Protein AF-A0A3B9KE21-F1 (afdb_monomer_lite)

Structure (mmCIF, N/CA/C/O backbone):
data_AF-A0A3B9KE21-F1
#
_entry.id   AF-A0A3B9KE21-F1
#
loop_
_atom_site.group_PDB
_atom_site.id
_atom_site.type_symbol
_atom_site.label_atom_id
_atom_site.label_alt_id
_atom_site.label_comp_id
_atom_site.label_asym_id
_atom_site.label_entity_id
_atom_site.label_seq_id
_atom_site.pdbx_PDB_ins_code
_atom_site.Cartn_x
_atom_site.Cartn_y
_atom_site.Cartn_z
_atom_site.occupancy
_atom_site.B_iso_or_equiv
_atom_site.auth_seq_id
_atom_site.auth_comp_id
_atom_site.auth_asym_id
_atom_site.auth_atom_id
_atom_site.pdbx_PDB_model_num
ATOM 1 N N . PHE A 1 1 ? -5.328 12.558 6.233 1.00 88.75 1 PHE A N 1
ATOM 2 C CA . PHE A 1 1 ? -4.759 12.946 4.929 1.00 88.75 1 PHE A CA 1
ATOM 3 C C . PHE A 1 1 ? -5.876 12.879 3.906 1.00 88.75 1 PHE A C 1
ATOM 5 O O . PHE A 1 1 ? -6.616 11.904 3.931 1.00 88.75 1 PHE A O 1
ATOM 12 N N . GLU A 1 2 ? -6.044 13.913 3.086 1.00 97.19 2 GLU A N 1
ATOM 13 C CA . GLU A 1 2 ? -6.997 13.903 1.967 1.00 97.19 2 GLU A CA 1
ATOM 14 C C . GLU A 1 2 ? -6.308 13.337 0.716 1.00 97.19 2 GLU A C 1
ATOM 16 O O . GLU A 1 2 ? -5.104 13.527 0.538 1.00 97.19 2 GLU A O 1
ATOM 21 N N . GLY A 1 3 ? -7.045 12.614 -0.130 1.00 95.56 3 GLY A N 1
ATOM 22 C CA . GLY A 1 3 ? -6.508 11.934 -1.311 1.00 95.56 3 GLY A CA 1
ATOM 23 C C . GLY A 1 3 ? -7.588 11.635 -2.349 1.00 95.56 3 GLY A C 1
ATOM 24 O O . GLY A 1 3 ? -8.754 11.971 -2.155 1.00 95.56 3 GLY A O 1
ATOM 25 N N . THR A 1 4 ? -7.197 11.012 -3.462 1.00 97.00 4 THR A N 1
ATOM 26 C CA . THR A 1 4 ? -8.111 10.610 -4.547 1.00 97.00 4 THR A CA 1
ATOM 27 C C . THR A 1 4 ? -8.195 9.087 -4.618 1.00 97.00 4 THR A C 1
ATOM 29 O O . THR A 1 4 ? -7.162 8.418 -4.603 1.00 97.00 4 THR A O 1
ATOM 32 N N . SER A 1 5 ? -9.411 8.537 -4.686 1.00 96.31 5 SER A N 1
ATOM 33 C CA . SER A 1 5 ? -9.627 7.094 -4.850 1.00 96.31 5 SER A CA 1
ATOM 34 C C . SER A 1 5 ? -9.269 6.643 -6.269 1.00 96.31 5 SER A C 1
ATOM 36 O O . SER A 1 5 ? -9.593 7.319 -7.244 1.00 96.31 5 SER A O 1
ATOM 38 N N . PHE A 1 6 ? -8.608 5.492 -6.378 1.00 95.88 6 PHE A N 1
ATOM 39 C CA . PHE A 1 6 ? -8.338 4.797 -7.645 1.00 95.88 6 PHE A CA 1
ATOM 40 C C . PHE A 1 6 ? -8.739 3.312 -7.600 1.00 95.88 6 PHE A C 1
ATOM 42 O O . PHE A 1 6 ? -8.581 2.594 -8.586 1.00 95.88 6 PHE A O 1
ATOM 49 N N . GLY A 1 7 ? -9.193 2.838 -6.437 1.00 94.56 7 GLY A N 1
ATOM 50 C CA . GLY A 1 7 ? -9.428 1.430 -6.145 1.00 94.56 7 GLY A CA 1
ATOM 51 C C . GLY A 1 7 ? -10.895 1.153 -5.839 1.00 94.56 7 GLY A C 1
ATOM 52 O O . GLY A 1 7 ? -11.798 1.620 -6.525 1.00 94.56 7 GLY A O 1
ATOM 53 N N . TYR A 1 8 ? -11.137 0.348 -4.809 1.00 95.50 8 TYR A N 1
ATOM 54 C CA . TYR A 1 8 ? -12.489 -0.018 -4.407 1.00 95.50 8 TYR A CA 1
ATOM 55 C C . TYR A 1 8 ? -13.183 1.103 -3.617 1.00 95.50 8 TYR A C 1
ATOM 57 O O . TYR A 1 8 ? -12.661 1.577 -2.611 1.00 95.50 8 TYR A O 1
ATOM 65 N N . GLU A 1 9 ? -14.396 1.476 -4.032 1.00 95.88 9 GLU A N 1
ATOM 66 C CA . GLU A 1 9 ? -15.183 2.589 -3.474 1.00 95.88 9 GLU A CA 1
ATOM 67 C C . GLU A 1 9 ? -15.916 2.225 -2.169 1.00 95.88 9 GLU A C 1
ATOM 69 O O . GLU A 1 9 ? -17.146 2.291 -2.081 1.00 95.88 9 GLU A O 1
ATOM 74 N N . ARG A 1 10 ? -15.172 1.797 -1.140 1.00 95.88 10 ARG A N 1
ATOM 75 C CA . ARG A 1 10 ? -15.683 1.608 0.230 1.00 95.88 10 ARG A CA 1
ATOM 76 C C . ARG A 1 10 ? -14.613 1.876 1.281 1.00 95.88 10 ARG A C 1
ATOM 78 O O . ARG A 1 10 ? -13.425 1.661 1.060 1.00 95.88 10 ARG A O 1
ATOM 85 N N . ALA A 1 11 ? -15.063 2.273 2.469 1.00 95.94 11 ALA A N 1
ATOM 86 C CA . ALA A 1 11 ? -14.191 2.410 3.627 1.00 95.94 11 ALA A CA 1
ATOM 87 C C . ALA A 1 11 ? -13.658 1.042 4.087 1.00 95.94 11 ALA A C 1
ATOM 89 O O . ALA A 1 11 ? -14.404 0.064 4.145 1.00 95.94 11 ALA A O 1
ATOM 90 N N . SER A 1 12 ? -12.376 1.007 4.448 1.00 94.75 12 SER A N 1
ATOM 91 C CA . SER A 1 12 ? -11.693 -0.140 5.054 1.00 94.75 12 SER A CA 1
ATOM 92 C C . SER A 1 12 ? -10.942 0.318 6.304 1.00 94.75 12 SER A C 1
ATOM 94 O O . SER A 1 12 ? -10.530 1.475 6.387 1.00 94.75 12 SER A O 1
ATOM 96 N N . ALA A 1 13 ? -10.771 -0.578 7.273 1.00 97.00 13 ALA A N 1
ATOM 97 C CA . ALA A 1 13 ? -10.020 -0.328 8.501 1.00 97.00 13 ALA A CA 1
ATOM 98 C C . ALA A 1 13 ? -8.933 -1.397 8.673 1.00 97.00 13 ALA A C 1
ATOM 100 O O . ALA A 1 13 ? -9.136 -2.544 8.279 1.00 97.00 13 ALA A O 1
ATOM 101 N N . GLY A 1 14 ? -7.800 -1.017 9.262 1.00 96.62 14 GLY A N 1
ATOM 102 C CA . GLY A 1 14 ? -6.646 -1.890 9.460 1.00 96.62 14 GLY A CA 1
ATOM 103 C C . GLY A 1 14 ? -5.484 -1.160 10.130 1.00 96.62 14 GLY A C 1
ATOM 104 O O . GLY A 1 14 ? -5.548 0.052 10.350 1.00 96.62 14 GLY A O 1
ATOM 105 N N . GLU A 1 15 ? -4.426 -1.895 10.460 1.00 98.12 15 GLU A N 1
ATOM 106 C CA . GLU A 1 15 ? -3.181 -1.314 10.977 1.00 98.12 15 GLU A CA 1
ATOM 107 C C . GLU A 1 15 ? -2.432 -0.590 9.852 1.00 98.12 15 GLU A C 1
ATOM 109 O O . GLU A 1 15 ? -2.20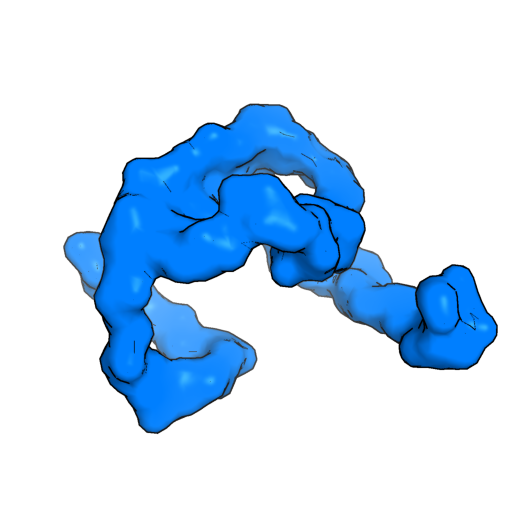0 -1.162 8.791 1.00 98.12 15 GLU A O 1
ATOM 114 N N . VAL A 1 16 ? -2.047 0.669 10.067 1.00 97.50 16 VAL A N 1
ATOM 115 C CA . VAL A 1 16 ? -1.275 1.429 9.075 1.00 97.50 16 VAL A CA 1
ATOM 116 C C . VAL A 1 16 ? 0.201 1.073 9.207 1.00 97.50 16 VAL A C 1
ATOM 118 O O . VAL A 1 16 ? 0.815 1.343 10.237 1.00 97.50 16 VAL A O 1
ATOM 121 N N . VAL A 1 17 ? 0.776 0.519 8.143 1.00 97.94 17 VAL A N 1
ATOM 122 C CA . VAL A 1 17 ? 2.195 0.145 8.062 1.00 97.94 17 VAL A CA 1
ATOM 123 C C . VAL A 1 17 ? 2.850 0.828 6.868 1.00 97.94 17 VAL A C 1
ATOM 125 O O . VAL A 1 17 ? 2.166 1.244 5.931 1.00 97.94 17 VAL A O 1
ATOM 128 N N . PHE A 1 18 ? 4.179 0.943 6.873 1.00 96.94 18 PHE A N 1
ATOM 129 C CA . PHE A 1 18 ? 4.925 1.452 5.72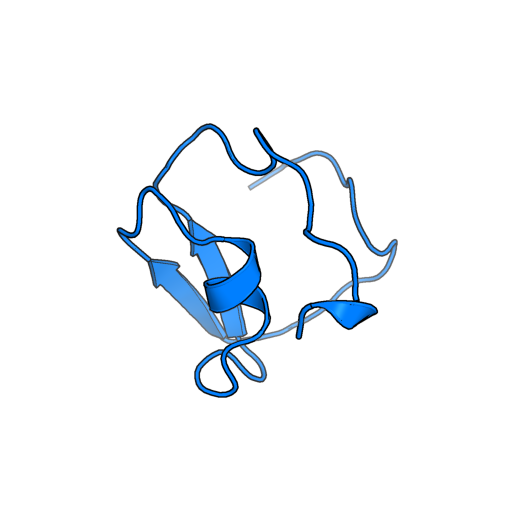3 1.00 96.94 18 PHE A CA 1
ATOM 130 C C . PHE A 1 18 ? 6.006 0.473 5.263 1.00 96.94 18 PHE A C 1
ATOM 132 O O . PHE A 1 18 ? 6.603 -0.227 6.077 1.00 96.94 18 PHE A O 1
ATOM 139 N N . SER A 1 19 ? 6.268 0.449 3.955 1.00 95.88 19 SER A N 1
ATOM 140 C CA . SER A 1 19 ? 7.330 -0.358 3.345 1.00 95.88 19 SER A CA 1
ATOM 141 C C . SER A 1 19 ? 8.271 0.512 2.520 1.00 95.88 19 SER A C 1
ATOM 143 O O . SER A 1 19 ? 7.827 1.374 1.757 1.00 95.88 19 SER A O 1
ATOM 145 N N . THR A 1 20 ? 9.574 0.259 2.669 1.00 95.81 20 THR A N 1
ATOM 146 C CA . THR A 1 20 ? 10.661 0.949 1.957 1.00 95.81 20 THR A CA 1
ATOM 147 C C . THR A 1 20 ? 11.008 0.314 0.608 1.00 95.81 20 THR A C 1
ATOM 149 O O . THR A 1 20 ? 11.956 0.740 -0.055 1.00 95.81 20 THR A O 1
ATOM 152 N N . GLY A 1 21 ? 10.245 -0.700 0.182 1.00 93.12 21 GLY A N 1
ATOM 153 C CA . GLY A 1 21 ? 10.385 -1.320 -1.131 1.00 93.12 21 GLY A CA 1
ATOM 154 C C . GLY A 1 21 ? 10.137 -0.316 -2.260 1.00 93.12 21 GLY A C 1
ATOM 155 O O . GLY A 1 21 ? 9.123 0.378 -2.282 1.00 93.12 21 GLY A O 1
ATOM 156 N N . MET A 1 22 ? 11.071 -0.240 -3.211 1.00 93.19 22 MET A N 1
ATOM 157 C CA . MET A 1 22 ? 10.953 0.627 -4.395 1.00 93.19 22 MET A CA 1
ATOM 158 C C . MET A 1 22 ? 10.344 -0.084 -5.612 1.00 93.19 22 MET A C 1
ATOM 160 O O . MET A 1 22 ? 9.977 0.561 -6.588 1.00 93.19 22 MET A O 1
ATOM 164 N N . VAL A 1 23 ? 10.258 -1.413 -5.569 1.00 91.94 23 VAL A N 1
ATOM 165 C CA . VAL A 1 23 ? 9.761 -2.288 -6.640 1.00 91.94 23 VAL A CA 1
ATOM 166 C C . VAL A 1 23 ? 8.947 -3.428 -6.024 1.00 91.94 23 VAL A C 1
ATOM 168 O O . VAL A 1 23 ? 8.960 -3.599 -4.808 1.00 91.94 23 VAL A O 1
ATOM 171 N N . GLY A 1 24 ? 8.250 -4.207 -6.852 1.00 92.44 24 GLY A N 1
ATOM 172 C CA . GLY A 1 24 ? 7.474 -5.359 -6.392 1.00 92.44 24 GLY A CA 1
ATOM 173 C C . GLY A 1 24 ? 6.207 -4.991 -5.612 1.00 92.44 24 GLY A C 1
ATOM 174 O O . GLY A 1 24 ? 5.870 -5.636 -4.616 1.00 92.44 24 GLY A O 1
ATOM 175 N N . TYR A 1 25 ? 5.513 -3.915 -6.013 1.00 94.38 25 TYR A N 1
ATOM 176 C CA . TYR A 1 25 ? 4.213 -3.582 -5.421 1.00 94.38 25 TYR A CA 1
ATOM 177 C C . TYR A 1 25 ? 3.145 -4.661 -5.666 1.00 94.38 25 TYR A C 1
ATOM 179 O O . TYR A 1 25 ? 2.324 -4.834 -4.766 1.00 94.38 25 TYR A O 1
ATOM 187 N N . PRO A 1 26 ? 3.119 -5.405 -6.796 1.00 94.50 26 PRO A N 1
ATOM 188 C CA . PRO A 1 26 ? 2.157 -6.489 -6.949 1.00 94.50 26 PRO A CA 1
ATOM 189 C C . PRO A 1 26 ? 2.375 -7.585 -5.900 1.00 94.50 26 PRO A C 1
ATOM 191 O O . PRO A 1 26 ? 1.439 -7.955 -5.201 1.00 94.50 26 PRO A O 1
ATOM 194 N N . GLU A 1 27 ? 3.623 -8.016 -5.717 1.00 93.69 27 GLU A N 1
ATOM 195 C CA . GLU A 1 27 ? 4.018 -9.036 -4.749 1.00 93.69 27 GLU A CA 1
ATOM 196 C C . GLU A 1 27 ? 3.724 -8.571 -3.320 1.00 93.69 27 GLU A C 1
ATOM 198 O O . GLU A 1 27 ? 3.126 -9.314 -2.544 1.00 93.69 27 GLU A O 1
ATOM 203 N N . SER A 1 28 ? 4.049 -7.311 -3.004 1.00 94.38 28 SER A N 1
ATOM 204 C CA . SER A 1 28 ? 3.761 -6.705 -1.698 1.00 94.38 28 SER A CA 1
ATOM 205 C C . SER A 1 28 ? 2.261 -6.676 -1.388 1.00 94.38 28 SER A C 1
ATOM 20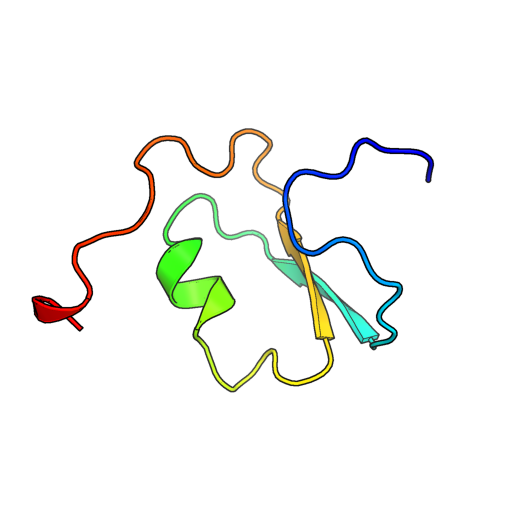7 O O . SER A 1 28 ? 1.867 -6.923 -0.258 1.00 94.38 28 SER A O 1
ATOM 209 N N . LEU A 1 29 ? 1.403 -6.395 -2.376 1.00 94.12 29 LEU A N 1
ATOM 210 C CA . LEU A 1 29 ? -0.054 -6.381 -2.189 1.00 94.12 29 LEU A CA 1
ATOM 211 C C . LEU A 1 29 ? -0.660 -7.786 -2.059 1.00 94.12 29 LEU A C 1
ATOM 213 O O . LEU A 1 29 ? -1.772 -7.925 -1.552 1.00 94.12 29 LEU A O 1
ATOM 217 N N . THR A 1 30 ? 0.049 -8.81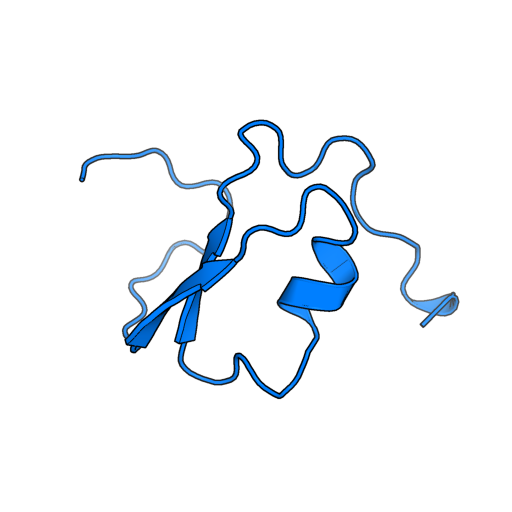6 -2.522 1.00 93.31 30 THR A N 1
ATOM 218 C CA . THR A 1 30 ? -0.383 -10.220 -2.440 1.00 93.31 30 THR A CA 1
ATOM 219 C C . THR A 1 30 ? 0.237 -10.996 -1.278 1.00 93.31 30 THR A C 1
ATOM 221 O O . THR A 1 30 ? -0.162 -12.135 -1.041 1.00 93.31 30 THR A O 1
ATOM 224 N N . ASP A 1 31 ? 1.193 -10.413 -0.552 1.00 95.38 31 ASP A N 1
ATOM 225 C CA . ASP A 1 31 ? 1.858 -11.074 0.570 1.00 95.38 31 ASP A CA 1
ATOM 226 C C . ASP A 1 31 ? 0.880 -11.239 1.758 1.00 95.38 31 ASP A C 1
ATOM 228 O O . ASP A 1 31 ? 0.356 -10.243 2.276 1.00 95.38 31 ASP A O 1
ATOM 232 N N . PRO A 1 32 ? 0.630 -12.481 2.228 1.00 95.19 32 PRO A N 1
ATOM 233 C CA . PRO A 1 32 ? -0.251 -12.753 3.365 1.00 95.19 32 PRO A CA 1
ATOM 234 C C . PRO A 1 32 ? 0.133 -12.022 4.658 1.00 95.19 32 PRO A C 1
ATOM 236 O O . PRO A 1 32 ? -0.719 -11.829 5.524 1.00 95.19 32 PRO A O 1
ATOM 239 N N . SER A 1 33 ? 1.392 -11.608 4.799 1.00 95.38 33 SER A N 1
ATOM 240 C CA . SER A 1 33 ? 1.906 -10.885 5.966 1.00 95.38 33 SER A CA 1
ATOM 241 C C . SER A 1 33 ? 1.240 -9.520 6.160 1.00 95.38 33 SER A C 1
ATOM 243 O O . SER A 1 33 ? 1.185 -9.039 7.288 1.00 95.38 33 SER A O 1
ATOM 245 N N . PHE A 1 34 ? 0.690 -8.919 5.096 1.00 95.38 34 PHE A N 1
ATOM 246 C CA . PHE A 1 34 ? -0.042 -7.647 5.161 1.00 95.38 34 PHE A CA 1
ATOM 247 C C . PHE A 1 34 ? -1.558 -7.816 5.340 1.00 95.38 34 PHE A C 1
ATOM 249 O O . PHE A 1 34 ? -2.317 -6.850 5.220 1.00 95.38 34 PHE A O 1
ATOM 256 N N . ALA A 1 35 ? -2.046 -9.030 5.614 1.00 95.31 35 ALA A N 1
ATOM 257 C CA . ALA A 1 35 ? -3.471 -9.265 5.811 1.00 95.31 35 ALA A CA 1
ATOM 258 C C . ALA A 1 35 ? -4.034 -8.394 6.953 1.00 95.31 35 ALA A C 1
ATOM 260 O O . ALA A 1 35 ? -3.569 -8.444 8.088 1.00 95.31 35 ALA A O 1
ATOM 261 N N . GLY A 1 36 ? -5.068 -7.600 6.649 1.00 95.56 36 GLY A N 1
ATOM 262 C CA . GLY A 1 36 ? -5.696 -6.686 7.614 1.00 95.56 36 GLY A CA 1
ATOM 263 C C . GLY A 1 36 ? -4.931 -5.379 7.857 1.00 95.56 36 GLY A C 1
ATOM 264 O O . GLY A 1 36 ? -5.301 -4.618 8.753 1.00 95.56 36 GLY A O 1
ATOM 265 N N . GLN A 1 37 ? -3.893 -5.100 7.068 1.00 98.12 37 GLN A N 1
ATOM 266 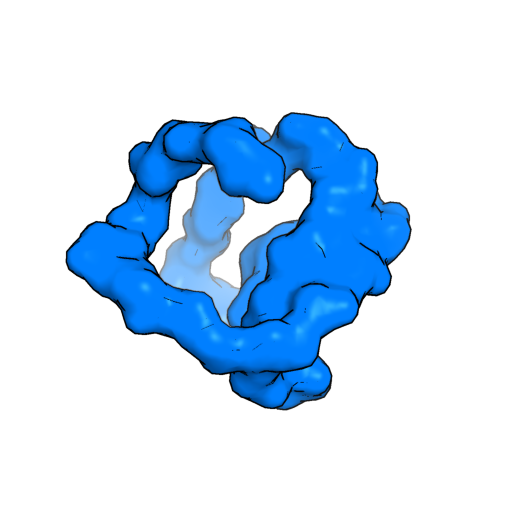C CA . GLN A 1 37 ? -3.094 -3.882 7.164 1.00 98.12 37 GLN A CA 1
ATOM 267 C C . GLN A 1 37 ? -3.371 -2.923 5.997 1.00 98.12 37 GLN A C 1
ATOM 269 O O . GLN A 1 37 ? -3.804 -3.314 4.913 1.00 98.12 37 GLN A O 1
ATOM 274 N N . ILE A 1 38 ? -3.113 -1.638 6.233 1.00 97.31 38 ILE A N 1
ATOM 275 C CA . ILE A 1 38 ? -3.141 -0.560 5.245 1.00 97.31 38 ILE A CA 1
ATOM 276 C C . ILE A 1 38 ? -1.688 -0.224 4.906 1.00 97.31 38 ILE A C 1
ATOM 278 O O . ILE A 1 38 ? -0.990 0.438 5.678 1.00 97.31 38 ILE A O 1
ATOM 282 N N . LEU A 1 39 ? -1.230 -0.703 3.749 1.00 97.00 39 LEU A N 1
ATOM 283 C CA . LEU A 1 39 ? 0.152 -0.564 3.300 1.00 97.00 39 LEU A CA 1
ATOM 284 C C . LEU A 1 39 ? 0.420 0.819 2.685 1.00 97.00 39 LEU A C 1
ATOM 286 O O . LEU A 1 39 ? -0.170 1.190 1.672 1.00 97.00 39 LEU A O 1
ATOM 290 N N . THR A 1 40 ? 1.366 1.556 3.266 1.00 97.06 40 THR A N 1
ATOM 291 C CA . THR A 1 40 ? 1.888 2.825 2.738 1.00 97.06 40 THR A CA 1
ATOM 292 C C . THR A 1 40 ? 3.247 2.593 2.082 1.00 97.06 40 THR A C 1
ATOM 294 O O . THR A 1 40 ? 4.239 2.304 2.751 1.00 97.06 40 THR A O 1
ATOM 297 N N . LEU A 1 41 ? 3.321 2.723 0.761 1.00 96.94 41 LEU A N 1
ATOM 298 C CA . LEU A 1 41 ? 4.579 2.584 0.026 1.00 96.94 41 LEU A CA 1
ATOM 299 C C . LEU A 1 41 ? 5.344 3.910 0.062 1.00 96.94 41 LEU A C 1
ATOM 301 O O . LEU A 1 41 ? 4.781 4.958 -0.249 1.00 96.94 41 LEU A O 1
ATOM 305 N N . THR A 1 42 ? 6.629 3.881 0.428 1.00 97.00 42 THR A N 1
ATOM 306 C CA . THR A 1 42 ? 7.442 5.111 0.450 1.00 97.00 42 THR A CA 1
ATOM 307 C C . THR A 1 42 ? 7.877 5.554 -0.946 1.00 97.00 42 THR A C 1
ATOM 309 O O . THR A 1 42 ? 8.277 6.703 -1.126 1.00 97.00 42 THR A O 1
ATOM 312 N N . TYR A 1 43 ? 7.841 4.656 -1.938 1.00 96.62 43 TYR A N 1
ATOM 313 C CA . TYR A 1 43 ? 8.167 4.996 -3.320 1.00 96.62 43 TYR A CA 1
ATOM 314 C C . TYR A 1 43 ? 7.008 5.770 -3.974 1.00 96.62 43 TYR A C 1
ATOM 316 O O . TYR A 1 43 ? 5.874 5.296 -3.945 1.00 96.62 43 TYR A O 1
ATOM 324 N N . PRO A 1 44 ? 7.257 6.952 -4.572 1.00 95.81 44 PRO A N 1
ATOM 325 C CA . PRO A 1 44 ? 6.183 7.862 -4.974 1.00 95.81 44 PRO A CA 1
ATOM 326 C C . PRO A 1 44 ? 5.427 7.441 -6.241 1.00 95.81 44 PRO A C 1
ATOM 328 O O . PRO A 1 44 ? 4.336 7.947 -6.485 1.00 95.81 44 PRO A O 1
ATOM 331 N N . ILE A 1 45 ? 5.995 6.559 -7.070 1.00 96.06 45 ILE A N 1
ATOM 332 C CA . ILE A 1 45 ? 5.415 6.174 -8.363 1.00 96.06 45 ILE A CA 1
ATOM 333 C C . ILE A 1 45 ? 5.032 4.695 -8.315 1.00 96.06 45 ILE A C 1
ATOM 335 O O . ILE A 1 45 ? 5.838 3.820 -8.618 1.00 96.06 45 ILE A O 1
ATOM 339 N N . ILE A 1 46 ? 3.788 4.414 -7.938 1.00 96.12 46 ILE A N 1
ATOM 340 C CA . ILE A 1 46 ? 3.242 3.053 -7.864 1.00 96.12 46 ILE A CA 1
ATOM 341 C C . ILE A 1 46 ? 2.351 2.789 -9.079 1.00 96.12 46 ILE A C 1
ATOM 343 O O . ILE A 1 46 ? 1.620 3.675 -9.515 1.00 96.12 46 ILE A O 1
ATOM 347 N N . GLY A 1 47 ? 2.408 1.574 -9.631 1.00 94.75 47 GLY A N 1
ATOM 348 C CA . GLY A 1 47 ? 1.615 1.195 -10.807 1.00 94.75 47 GLY A CA 1
ATOM 349 C C . GLY A 1 47 ? 2.310 1.419 -12.154 1.00 94.75 47 GLY A C 1
ATOM 350 O O . GLY A 1 47 ? 1.669 1.286 -13.193 1.00 94.75 47 GLY A O 1
ATOM 351 N N . ASN A 1 48 ? 3.609 1.739 -12.171 1.00 93.94 48 ASN A N 1
ATOM 352 C CA . ASN A 1 48 ? 4.349 2.084 -13.391 1.00 93.94 48 ASN A CA 1
ATOM 353 C C . ASN A 1 48 ? 4.456 0.949 -14.428 1.00 93.94 48 ASN A C 1
ATOM 355 O O . ASN A 1 48 ? 4.723 1.237 -15.592 1.00 93.94 48 ASN A O 1
ATOM 359 N N . TYR A 1 49 ? 4.246 -0.310 -14.037 1.00 92.94 49 TYR A N 1
ATOM 360 C CA . TYR A 1 49 ? 4.240 -1.467 -14.946 1.00 92.94 49 TYR A CA 1
ATOM 361 C C . TYR A 1 49 ? 2.960 -2.313 -14.845 1.00 92.94 49 TYR A C 1
ATOM 363 O O . TYR A 1 49 ? 2.927 -3.446 -15.318 1.00 92.94 49 TYR A O 1
ATOM 371 N N . GLY A 1 50 ? 1.888 -1.767 -14.260 1.00 92.94 50 GLY A N 1
ATOM 372 C CA . GLY A 1 50 ? 0.618 -2.477 -14.094 1.00 92.94 50 GLY A CA 1
ATOM 373 C C . GLY A 1 50 ? 0.725 -3.728 -13.213 1.00 92.94 50 GLY A C 1
ATOM 374 O O . GLY A 1 50 ? 1.539 -3.790 -12.294 1.00 92.94 50 GLY A O 1
ATOM 375 N N . ILE A 1 51 ? -0.125 -4.716 -13.469 1.00 93.12 51 ILE A N 1
ATOM 376 C CA . ILE A 1 51 ? -0.063 -6.038 -12.834 1.00 93.12 51 ILE A CA 1
ATOM 377 C C . ILE A 1 51 ? 0.202 -7.089 -13.920 1.00 93.12 51 ILE A C 1
ATOM 379 O O . ILE A 1 51 ? -0.317 -6.939 -15.030 1.00 93.12 51 ILE A O 1
ATOM 383 N N . PRO A 1 52 ? 1.016 -8.121 -13.648 1.00 90.12 52 PRO A N 1
ATOM 384 C CA . PRO A 1 52 ? 1.226 -9.210 -14.596 1.00 90.12 52 PRO A CA 1
ATOM 385 C C . PRO A 1 52 ? -0.055 -10.036 -14.783 1.00 90.12 52 PRO A C 1
ATOM 387 O O . PRO A 1 52 ? -1.012 -9.926 -14.010 1.00 90.12 52 PRO A O 1
ATOM 390 N N . ASP A 1 53 ? -0.073 -10.860 -15.835 1.00 89.44 53 ASP A N 1
ATOM 391 C CA . ASP A 1 53 ? -1.205 -11.746 -16.105 1.00 89.44 53 ASP A CA 1
ATOM 392 C C . ASP A 1 53 ? -1.396 -12.726 -14.944 1.00 89.44 53 ASP A C 1
ATOM 394 O O . ASP A 1 53 ? -0.439 -13.298 -14.419 1.00 89.44 53 ASP A O 1
ATOM 398 N N . ARG A 1 54 ? -2.656 -12.959 -14.579 1.00 79.25 54 ARG A N 1
ATOM 399 C CA . ARG A 1 54 ? -3.026 -13.904 -13.531 1.00 79.25 54 ARG A CA 1
ATOM 400 C C . ARG A 1 54 ? -2.593 -15.336 -13.855 1.00 79.25 54 ARG A C 1
ATOM 402 O O . ARG A 1 54 ? -2.445 -16.124 -12.935 1.00 79.25 54 ARG A O 1
ATOM 409 N N . SER A 1 55 ? -2.378 -15.685 -15.125 1.00 79.75 55 SER A N 1
ATOM 410 C CA . SER A 1 55 ? -1.833 -16.990 -15.51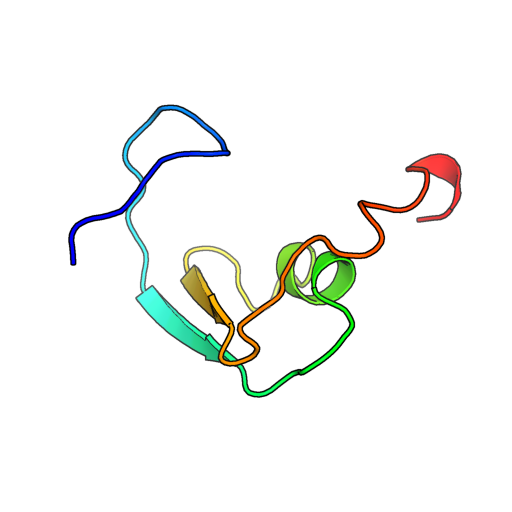7 1.00 79.75 55 SER A CA 1
ATOM 411 C C . SER A 1 55 ? -0.359 -17.181 -15.150 1.00 79.75 55 SER A C 1
ATOM 413 O O . SER A 1 55 ? 0.158 -18.288 -15.281 1.00 79.75 55 SER A O 1
ATOM 415 N N . MET A 1 56 ? 0.344 -16.104 -14.792 1.00 69.12 56 MET A N 1
ATOM 416 C CA . MET A 1 56 ? 1.773 -16.109 -14.479 1.00 69.12 56 MET A CA 1
ATOM 417 C C . MET A 1 56 ? 2.048 -16.243 -12.967 1.00 69.12 56 MET A C 1
ATOM 419 O O . MET A 1 56 ? 3.217 -16.248 -12.580 1.00 69.12 56 MET A O 1
ATOM 423 N N . TRP A 1 57 ? 0.998 -16.359 -12.139 1.00 64.25 57 TRP A N 1
ATOM 424 C CA . TRP A 1 57 ? 1.025 -16.421 -10.671 1.00 64.25 57 TRP A CA 1
ATOM 425 C C . TRP A 1 57 ? 0.337 -17.669 -10.113 1.00 64.25 57 TRP A C 1
ATOM 427 O O . TRP A 1 57 ? -0.719 -18.065 -10.658 1.00 64.25 57 TRP A O 1
#

Sequence (57 aa):
FEGTSFGYERASAGEVVFSTGMVGYPESLTDPSFAGQILTLTYPIIGNYGIPDRSMW

Secondary structure (DSSP, 8-state):
------S-SS----EEEEE--SS-HHHHHH-GGGTTEEEEESSS---TT----GGG-

Foldseek 3Di:
DDDDDDDDPDDAAAAEDEDADQDDPVVVVVDPVCVRYDYDYPHPDPCPPPDDDPVVD

pLDDT: mean 93.58, std 6.22, range [64.25, 98.12]

Radius of gyration: 12.33 Å; chains: 1; bounding box: 27×31×27 Å